Protein AF-X0Z8J9-F1 (afdb_monomer)

Radius of gyration: 24.93 Å; Cα contacts (8 Å, |Δi|>4): 145; chains: 1; bounding box: 68×39×64 Å

Secondary structure (DSSP, 8-state):
-EEE---SSS---S---EEEEE-TTS-EEES-SS-SSSEEE--SS--EEEESSSS-EEEEEE-TT--EEEEESSS----TT-----SS----S----SS----TT-----EE-TTS-EE----

Solvent-accessible surface area (backbone atoms only — not comparable to full-atom values): 8345 Å² total; per-residue (Å²): 91,68,53,63,69,81,76,85,79,96,69,90,68,91,69,82,51,68,50,30,20,43,46,95,90,63,23,32,10,34,59,34,82,77,44,91,44,63,72,34,68,50,56,101,52,84,52,45,76,51,67,83,55,100,77,43,37,35,35,37,33,58,49,101,85,69,48,78,44,79,50,45,66,61,96,66,88,81,61,85,93,53,85,86,84,74,92,75,83,84,90,56,100,70,82,90,70,98,70,85,81,84,51,95,80,65,70,74,73,71,48,51,46,102,84,71,45,81,49,80,83,80,131

Nearest PDB structures (foldseek):
  8ip9-assembly1_ja  TM=6.284E-01  e=7.261E-01  Triticum aestivum
  7r81-assembly1_F2  TM=5.874E-01  e=6.385E-01  Neurospora crassa
  8b2l-assembly1_A1  TM=6.190E-01  e=8.256E-01  Nicotiana tabacum
  5ndv-assembly2_S4  TM=6.004E-01  e=1.294E+00  Saccharomyces cerevisiae S288C
  8p5d-assembly1_SE0  TM=4.026E-01  e=1.067E+00  Spraguea lophii 42_110

Foldseek 3Di:
DFDFDDPDDDDCPPDRDRQWEQDPVQAIEGNDHDDPDNYYFDDADFGDWDAPDPQWIWTWDQHPVRDIDIRTSDDDDDPPPDDDDDDD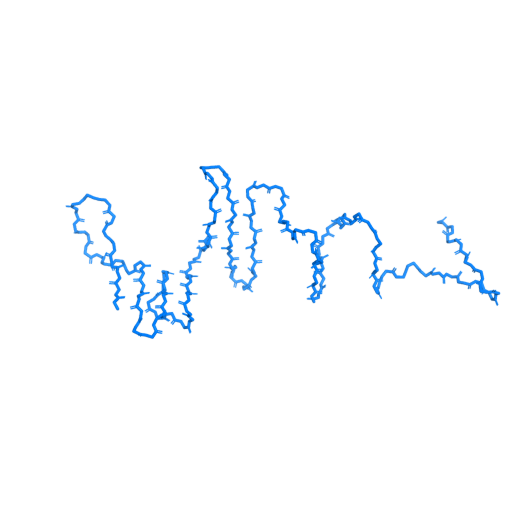DPPDPDDDDPDDDPDPPPPPPQPQDPVRDRDDDDD

Organism: NCBI:txid412755

pLDDT: mean 81.19, std 16.08, range [51.03, 98.38]

Structure (mmCIF, N/CA/C/O backbone):
data_AF-X0Z8J9-F1
#
_entry.id   AF-X0Z8J9-F1
#
loop_
_atom_site.group_PDB
_atom_site.id
_atom_site.type_symbol
_atom_site.label_atom_id
_atom_site.label_alt_id
_atom_site.label_comp_id
_atom_site.label_asym_id
_atom_site.label_entity_id
_atom_site.label_seq_id
_ato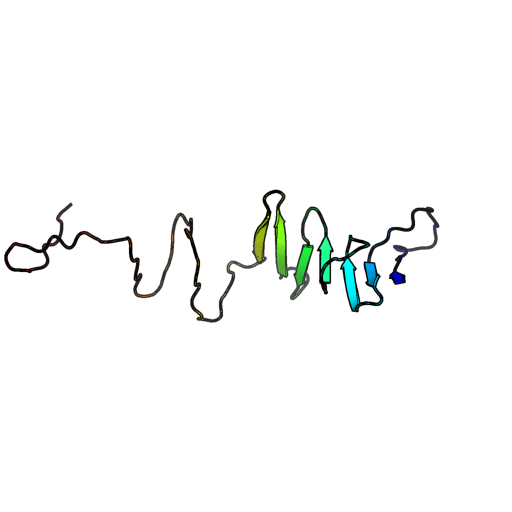m_site.pdbx_PDB_ins_code
_atom_site.Cartn_x
_atom_site.Cartn_y
_atom_site.Cartn_z
_atom_site.occupancy
_atom_site.B_iso_or_equiv
_atom_site.auth_seq_id
_atom_site.auth_comp_id
_atom_site.auth_asym_id
_atom_site.auth_atom_id
_atom_site.pdbx_PDB_model_num
ATOM 1 N N . LEU A 1 1 ? 8.120 -3.306 -26.453 1.00 61.22 1 LEU A N 1
ATOM 2 C CA . LEU A 1 1 ? 8.938 -2.096 -26.255 1.00 61.22 1 LEU A CA 1
ATOM 3 C C . LEU A 1 1 ? 9.316 -2.069 -24.790 1.00 61.22 1 LEU A C 1
ATOM 5 O O . LEU A 1 1 ? 8.414 -2.157 -23.970 1.00 61.22 1 LEU A O 1
ATOM 9 N N . THR A 1 2 ? 10.598 -1.980 -24.470 1.00 56.00 2 THR A N 1
ATOM 10 C CA . THR A 1 2 ? 11.035 -1.727 -23.095 1.00 56.00 2 THR A CA 1
ATOM 11 C C . THR A 1 2 ? 11.528 -0.293 -23.046 1.00 56.00 2 THR A C 1
ATOM 13 O O . THR A 1 2 ? 12.273 0.128 -23.933 1.00 56.00 2 THR A O 1
ATOM 16 N N . ILE A 1 3 ? 11.015 0.490 -22.102 1.00 64.25 3 ILE A N 1
ATOM 17 C CA . ILE A 1 3 ? 11.437 1.876 -21.925 1.00 64.25 3 ILE A CA 1
ATOM 18 C C . ILE A 1 3 ? 12.553 1.841 -20.885 1.00 64.25 3 ILE A C 1
ATOM 20 O O . ILE A 1 3 ? 12.291 1.728 -19.690 1.00 64.25 3 ILE A O 1
ATOM 24 N N . ALA A 1 4 ? 13.798 1.900 -21.351 1.00 61.34 4 ALA A N 1
ATOM 25 C CA . ALA A 1 4 ? 14.942 2.138 -20.484 1.00 61.34 4 ALA A CA 1
ATOM 26 C C . ALA A 1 4 ? 15.015 3.642 -20.191 1.00 61.34 4 ALA A C 1
ATOM 28 O O . ALA A 1 4 ? 15.051 4.460 -21.116 1.00 61.34 4 ALA A O 1
ATOM 29 N N . LEU A 1 5 ? 15.005 4.011 -18.912 1.00 60.41 5 LEU A N 1
ATOM 30 C CA . LEU A 1 5 ? 15.225 5.388 -18.479 1.00 60.41 5 LEU A CA 1
ATOM 31 C C . LEU A 1 5 ? 16.670 5.527 -18.003 1.00 60.41 5 LEU A C 1
ATOM 33 O O . LEU A 1 5 ? 17.189 4.674 -17.290 1.00 60.41 5 LEU A O 1
ATOM 37 N N . LYS A 1 6 ? 17.321 6.614 -18.414 1.00 58.53 6 LYS A N 1
ATOM 38 C CA . LYS A 1 6 ? 18.615 7.037 -17.883 1.00 58.53 6 LYS A CA 1
ATOM 39 C C . LYS A 1 6 ? 18.338 7.997 -16.730 1.00 58.53 6 LYS A C 1
ATOM 41 O O . LYS A 1 6 ? 17.841 9.095 -16.977 1.00 58.53 6 LYS A O 1
ATOM 46 N N . GLU A 1 7 ? 18.638 7.599 -15.497 1.00 54.34 7 GLU A N 1
ATOM 47 C CA . GLU A 1 7 ? 18.639 8.535 -14.368 1.00 54.34 7 GLU A CA 1
ATOM 48 C C . GLU A 1 7 ? 19.664 9.660 -14.626 1.00 54.34 7 GLU A C 1
ATOM 50 O O . GLU A 1 7 ? 20.618 9.499 -15.390 1.00 54.34 7 GLU A O 1
ATOM 55 N N . GLY A 1 8 ? 19.426 10.830 -14.035 1.00 57.59 8 GLY A N 1
ATOM 56 C CA . GLY A 1 8 ? 20.066 12.115 -14.334 1.00 57.59 8 GLY A CA 1
ATOM 57 C C . GLY A 1 8 ? 21.543 12.129 -14.778 1.00 57.59 8 GLY A C 1
ATOM 58 O O . GLY A 1 8 ? 22.425 11.506 -14.203 1.00 57.59 8 GLY A O 1
ATOM 59 N N . THR A 1 9 ? 21.811 13.013 -15.744 1.00 52.81 9 THR A N 1
ATOM 60 C CA . THR A 1 9 ? 23.126 13.557 -16.140 1.00 52.81 9 THR A CA 1
ATOM 61 C C . THR A 1 9 ? 24.179 12.555 -16.647 1.00 52.81 9 THR A C 1
ATOM 63 O O . THR A 1 9 ? 25.059 12.093 -15.938 1.00 52.81 9 THR A O 1
ATOM 66 N N . LEU A 1 10 ? 24.164 12.349 -17.969 1.00 57.06 10 LEU A N 1
ATOM 67 C CA . LEU A 1 10 ? 25.356 12.264 -18.833 1.00 57.06 10 LEU A CA 1
ATOM 68 C C . LEU A 1 10 ? 26.492 11.262 -18.534 1.00 57.06 10 LEU A C 1
ATOM 70 O O . LEU A 1 10 ? 27.537 11.413 -19.152 1.00 57.06 10 LEU A O 1
ATOM 74 N N . TYR A 1 11 ? 26.327 10.201 -17.744 1.00 55.31 11 TYR A N 1
ATOM 75 C CA . TYR A 1 11 ? 27.297 9.089 -17.742 1.00 55.31 11 TYR A CA 1
ATOM 76 C C . TYR A 1 11 ? 26.590 7.772 -18.080 1.00 55.31 11 TYR A C 1
ATOM 78 O O . TYR A 1 11 ? 25.560 7.435 -17.510 1.00 55.31 11 TYR A O 1
ATOM 86 N N . ASP A 1 12 ? 27.066 7.124 -19.141 1.00 59.53 12 ASP A N 1
ATOM 87 C CA . ASP A 1 12 ? 26.653 5.798 -19.601 1.00 59.53 12 ASP A CA 1
ATOM 88 C C . ASP A 1 12 ? 27.347 4.759 -18.712 1.00 59.53 12 ASP A C 1
ATOM 90 O O . ASP A 1 12 ? 28.497 4.394 -18.947 1.00 59.53 12 ASP A O 1
ATOM 94 N N . THR A 1 13 ? 26.695 4.362 -17.621 1.00 58.62 13 THR A N 1
ATOM 95 C CA . THR A 1 13 ? 27.019 3.096 -16.963 1.00 58.62 13 THR A CA 1
ATOM 96 C C . THR A 1 13 ? 26.194 2.050 -17.691 1.00 58.62 13 THR A C 1
ATOM 98 O O . THR A 1 13 ? 24.971 2.103 -17.613 1.00 58.62 13 THR A O 1
ATOM 101 N N . SER A 1 14 ? 26.853 1.167 -18.435 1.00 57.06 14 SER A N 1
ATOM 102 C CA . SER A 1 14 ? 26.314 0.269 -19.469 1.00 57.06 14 SER A CA 1
ATOM 103 C C . SER A 1 14 ? 25.251 -0.757 -19.033 1.00 57.06 14 SER A C 1
ATOM 105 O O . SER A 1 14 ? 24.992 -1.717 -19.756 1.00 57.06 14 SER A O 1
ATOM 107 N N . ASP A 1 15 ? 24.614 -0.553 -17.887 1.00 63.44 15 ASP A N 1
ATOM 108 C CA . ASP A 1 15 ? 23.488 -1.329 -17.402 1.00 63.44 15 ASP A CA 1
ATOM 109 C C . ASP A 1 15 ? 22.198 -0.625 -17.833 1.00 63.44 15 ASP A C 1
ATOM 111 O O . ASP A 1 15 ? 21.679 0.272 -17.165 1.00 63.44 15 ASP A O 1
ATOM 115 N N . THR A 1 16 ? 21.663 -1.017 -18.989 1.00 64.44 16 THR A N 1
ATOM 116 C CA . THR A 1 16 ? 20.265 -0.724 -19.309 1.00 64.44 16 THR A CA 1
ATOM 117 C C . THR A 1 16 ? 19.394 -1.398 -18.256 1.00 64.44 16 THR A C 1
ATOM 119 O O . THR A 1 16 ? 19.242 -2.619 -18.267 1.00 64.44 16 THR A O 1
ATOM 122 N N . VAL A 1 17 ? 18.836 -0.618 -17.332 1.00 68.00 17 VAL A N 1
ATOM 123 C CA . VAL A 1 17 ? 17.825 -1.119 -16.402 1.00 68.00 17 VAL A CA 1
ATOM 124 C C . VAL A 1 17 ? 16.476 -1.035 -17.101 1.00 68.00 17 VAL A C 1
ATOM 126 O O . VAL A 1 17 ? 15.991 0.048 -17.437 1.00 68.00 17 VAL A O 1
ATOM 129 N N . ASP A 1 18 ? 15.868 -2.192 -17.330 1.00 69.31 18 ASP A N 1
ATOM 130 C CA . ASP A 1 18 ? 14.504 -2.282 -17.830 1.00 69.31 18 ASP A CA 1
ATOM 131 C C . ASP A 1 18 ? 13.533 -1.881 -16.709 1.00 69.31 18 ASP A C 1
ATOM 133 O O . ASP A 1 18 ? 13.118 -2.697 -15.890 1.00 69.31 18 ASP A O 1
ATOM 137 N N . VAL A 1 19 ? 13.195 -0.590 -16.646 1.00 76.25 19 VAL A N 1
ATOM 138 C CA . VAL A 1 19 ? 12.300 -0.043 -15.610 1.00 76.25 19 VAL A CA 1
ATOM 139 C C . VAL A 1 19 ? 10.832 -0.359 -15.922 1.00 76.25 19 VAL A C 1
ATOM 141 O O . VAL A 1 19 ? 10.052 -0.659 -15.017 1.00 76.25 19 VAL A O 1
ATOM 144 N N . MET A 1 20 ? 10.454 -0.316 -17.206 1.00 89.44 20 MET A N 1
ATOM 145 C CA . MET A 1 20 ? 9.084 -0.534 -17.673 1.00 89.44 20 MET A CA 1
ATOM 146 C C . MET A 1 20 ? 9.036 -1.341 -18.976 1.00 89.44 20 MET A C 1
ATOM 148 O O . MET A 1 20 ? 9.682 -0.981 -19.964 1.00 89.44 20 MET A O 1
ATOM 152 N N . ALA A 1 21 ? 8.178 -2.358 -19.030 1.00 91.31 21 ALA A N 1
ATOM 153 C CA . ALA A 1 21 ? 7.842 -3.094 -20.245 1.00 91.31 21 ALA A CA 1
ATOM 154 C C . ALA A 1 21 ? 6.456 -2.702 -20.771 1.00 91.31 21 ALA A C 1
ATOM 156 O O . ALA A 1 21 ? 5.486 -2.691 -20.024 1.00 91.31 21 ALA A O 1
ATOM 157 N N . LEU A 1 22 ? 6.346 -2.431 -22.074 1.00 94.38 22 LEU A N 1
ATOM 158 C CA . LEU A 1 22 ? 5.086 -2.265 -22.802 1.00 94.38 22 LEU A CA 1
ATOM 159 C C . LEU A 1 22 ? 5.003 -3.319 -23.912 1.00 94.38 22 LEU A C 1
ATOM 161 O O . LEU A 1 22 ? 5.763 -3.299 -24.895 1.00 94.38 22 LEU A O 1
ATOM 165 N N . ARG A 1 23 ? 4.084 -4.269 -23.755 1.00 93.94 23 ARG A N 1
ATOM 166 C CA . ARG A 1 23 ? 3.930 -5.426 -24.644 1.00 93.94 23 ARG A CA 1
ATOM 167 C C . ARG A 1 23 ? 2.888 -5.150 -25.731 1.00 93.94 23 ARG A C 1
ATOM 169 O O . ARG A 1 23 ? 1.973 -4.352 -25.556 1.00 93.94 23 ARG A O 1
ATOM 176 N N . SER A 1 24 ? 3.006 -5.828 -26.873 1.00 95.06 24 SER A N 1
ATOM 177 C CA . SER A 1 24 ? 2.087 -5.661 -28.015 1.00 95.06 24 SER A CA 1
ATOM 178 C C . SER A 1 24 ? 0.647 -6.097 -27.717 1.00 95.06 24 SER A C 1
ATOM 180 O O . SER A 1 24 ? -0.275 -5.656 -28.394 1.00 95.06 24 SER A O 1
ATOM 182 N N . ASN A 1 25 ? 0.442 -6.927 -26.692 1.00 94.31 25 ASN A N 1
ATOM 183 C CA . ASN A 1 25 ? -0.876 -7.311 -26.180 1.00 94.31 25 ASN A CA 1
ATOM 184 C C . ASN A 1 25 ? -1.515 -6.232 -25.273 1.00 94.31 25 ASN A C 1
ATOM 186 O O . ASN A 1 25 ? -2.662 -6.386 -24.845 1.00 94.31 25 ASN A O 1
ATOM 190 N N . GLY A 1 26 ? -0.796 -5.140 -24.998 1.00 95.50 26 GLY A N 1
ATOM 191 C CA . GLY A 1 26 ? -1.227 -4.041 -24.139 1.00 95.50 26 GLY A CA 1
ATOM 192 C C . GLY A 1 26 ? -0.919 -4.232 -22.653 1.00 95.50 26 GLY A C 1
ATOM 193 O O . GLY A 1 26 ? -1.454 -3.470 -21.855 1.00 95.50 26 GLY A O 1
ATOM 194 N N . ASN A 1 27 ? -0.112 -5.228 -22.272 1.00 97.56 27 ASN A N 1
ATOM 195 C CA . ASN A 1 27 ? 0.345 -5.386 -20.891 1.00 97.56 27 ASN A CA 1
ATOM 196 C C . ASN A 1 27 ? 1.491 -4.413 -20.579 1.00 97.56 27 ASN A C 1
ATOM 198 O O . ASN A 1 27 ? 2.378 -4.196 -21.415 1.00 97.56 27 ASN A O 1
ATOM 202 N N . VAL A 1 28 ? 1.472 -3.869 -19.365 1.00 96.50 28 VAL A N 1
ATOM 203 C CA . VAL A 1 28 ? 2.500 -2.987 -18.811 1.00 96.50 28 VAL A CA 1
ATOM 204 C C . VAL A 1 28 ? 3.128 -3.644 -17.586 1.00 96.50 28 VAL A C 1
ATOM 206 O O . VAL A 1 28 ? 2.415 -4.037 -16.670 1.00 96.50 28 VAL A O 1
ATOM 209 N N . GLY A 1 29 ? 4.453 -3.748 -17.563 1.00 95.69 29 GLY A N 1
ATOM 210 C CA . GLY A 1 29 ? 5.220 -4.231 -16.417 1.00 95.69 29 GLY A CA 1
ATOM 211 C C . GLY A 1 29 ? 6.082 -3.116 -15.839 1.00 95.69 29 GLY A C 1
ATOM 212 O O . GLY A 1 29 ? 6.694 -2.380 -16.611 1.00 95.69 29 GLY A O 1
ATOM 213 N N . ILE A 1 30 ? 6.141 -2.988 -14.516 1.00 94.12 30 ILE A N 1
ATOM 214 C CA . ILE A 1 30 ? 7.095 -2.133 -13.791 1.00 94.12 30 ILE A CA 1
ATOM 215 C C . ILE A 1 30 ? 7.945 -3.046 -12.908 1.00 94.12 30 ILE A C 1
ATOM 217 O O . ILE A 1 30 ? 7.400 -3.757 -12.063 1.00 94.12 30 ILE A O 1
ATOM 221 N N . GLY A 1 31 ? 9.260 -3.075 -13.140 1.00 91.31 31 GLY A N 1
ATOM 222 C CA . GLY A 1 31 ? 10.166 -4.038 -12.489 1.00 91.31 31 GLY A CA 1
ATOM 223 C C . GLY A 1 31 ? 10.049 -5.485 -13.000 1.00 91.31 31 GLY A C 1
ATOM 224 O O . GLY A 1 31 ? 10.694 -6.382 -12.465 1.00 91.31 31 GLY A O 1
ATOM 225 N N . VAL A 1 32 ? 9.253 -5.721 -14.050 1.00 92.06 32 VAL A N 1
ATOM 226 C CA . VAL A 1 32 ? 9.063 -7.025 -14.706 1.00 92.06 32 VAL A CA 1
ATOM 227 C C . VAL A 1 32 ? 8.968 -6.849 -16.222 1.00 92.06 32 VAL A C 1
ATOM 229 O O . VAL A 1 32 ? 8.264 -5.968 -16.717 1.00 92.06 32 VAL A O 1
ATOM 232 N N . ILE A 1 33 ? 9.695 -7.682 -16.973 1.00 91.94 33 ILE A N 1
ATOM 233 C CA . ILE A 1 33 ? 9.794 -7.577 -18.442 1.00 91.94 33 ILE A CA 1
ATOM 234 C C . ILE A 1 33 ? 8.756 -8.411 -19.200 1.00 91.94 33 ILE A C 1
ATOM 236 O O . ILE A 1 33 ? 8.495 -8.154 -20.379 1.00 91.94 33 ILE A O 1
ATOM 240 N N . ASP A 1 34 ? 8.155 -9.394 -18.531 1.00 92.50 34 ASP A N 1
ATOM 241 C CA . ASP A 1 34 ? 7.144 -10.276 -19.110 1.00 92.50 34 ASP A CA 1
ATOM 242 C C . ASP A 1 34 ? 5.857 -10.287 -18.272 1.00 92.50 34 ASP A C 1
ATOM 244 O O . ASP A 1 34 ? 5.549 -11.295 -17.644 1.00 92.50 34 ASP A O 1
ATOM 248 N N . PRO A 1 35 ? 5.130 -9.152 -18.214 1.00 96.12 35 PRO A N 1
ATOM 249 C CA . PRO A 1 35 ? 3.927 -9.043 -17.405 1.00 96.12 35 PRO A CA 1
ATOM 250 C C . PRO A 1 35 ? 2.833 -10.007 -17.871 1.00 96.12 35 PRO A C 1
ATOM 252 O O . PRO A 1 35 ? 2.425 -9.982 -19.044 1.00 96.12 35 PRO A O 1
ATOM 255 N N . ASP A 1 36 ? 2.303 -10.797 -16.941 1.00 97.06 36 ASP A N 1
ATOM 256 C CA . ASP A 1 36 ? 1.268 -11.801 -17.228 1.00 97.06 36 ASP A CA 1
ATOM 257 C C . ASP A 1 36 ? -0.167 -11.235 -17.175 1.00 97.06 36 ASP A C 1
ATOM 259 O O . ASP A 1 36 ? -1.109 -11.826 -17.712 1.00 97.06 36 ASP A O 1
ATOM 263 N N . THR A 1 37 ? -0.319 -10.025 -16.636 1.00 97.50 37 THR A N 1
ATOM 264 C CA . THR A 1 37 ? -1.575 -9.274 -16.552 1.00 97.50 37 THR A CA 1
ATOM 265 C C . THR A 1 37 ? -1.454 -7.877 -17.174 1.00 97.50 37 THR A C 1
ATOM 267 O O . THR A 1 37 ? -0.382 -7.438 -17.590 1.00 97.50 37 THR A O 1
ATOM 270 N N . ARG A 1 38 ? -2.575 -7.150 -17.271 1.00 97.75 38 ARG A N 1
ATOM 271 C CA . ARG A 1 38 ? -2.636 -5.823 -17.916 1.00 97.75 38 ARG A CA 1
ATOM 272 C C . ARG A 1 38 ? -1.669 -4.814 -17.299 1.00 97.75 38 ARG A C 1
ATOM 274 O O . ARG A 1 38 ? -1.067 -4.039 -18.037 1.00 97.75 38 ARG A O 1
ATOM 281 N N . LEU A 1 39 ? -1.543 -4.828 -15.977 1.00 97.50 39 LEU A N 1
ATOM 282 C CA . LEU A 1 39 ? -0.566 -4.049 -15.229 1.00 97.50 39 LEU A CA 1
ATOM 283 C C . LEU A 1 39 ? 0.021 -4.927 -14.129 1.00 97.50 39 LEU A C 1
ATOM 285 O O . LEU A 1 39 ? -0.710 -5.333 -13.227 1.00 97.50 39 LEU A O 1
ATOM 289 N N . GLU A 1 40 ? 1.323 -5.174 -14.195 1.00 97.38 40 GLU A N 1
ATOM 290 C CA . GLU A 1 40 ? 2.071 -5.870 -13.153 1.00 97.38 40 GLU A CA 1
ATOM 291 C C . GLU A 1 40 ? 3.149 -4.945 -12.585 1.00 97.38 40 GLU A C 1
ATOM 293 O O . GLU A 1 40 ? 3.928 -4.344 -13.326 1.00 97.38 40 GLU A O 1
ATOM 298 N N . VAL A 1 41 ? 3.186 -4.823 -11.259 1.00 96.69 41 VAL A N 1
ATOM 299 C CA . VAL A 1 41 ? 4.239 -4.102 -10.540 1.00 96.69 41 VAL A CA 1
ATOM 300 C C . VAL A 1 41 ? 4.951 -5.104 -9.648 1.00 96.69 41 VAL A C 1
ATOM 302 O O . VAL A 1 41 ? 4.382 -5.565 -8.658 1.00 96.69 41 VAL A O 1
ATOM 305 N N . PHE A 1 42 ? 6.186 -5.446 -9.995 1.00 94.75 42 PHE A N 1
ATOM 306 C CA . PHE A 1 42 ? 6.961 -6.462 -9.295 1.00 94.75 42 PHE A CA 1
ATOM 307 C C . PHE A 1 42 ? 8.173 -5.826 -8.617 1.00 94.75 42 PHE A C 1
ATOM 309 O O . PHE A 1 42 ? 9.146 -5.445 -9.265 1.00 94.75 42 PHE A O 1
ATOM 316 N N . TYR A 1 43 ? 8.095 -5.679 -7.294 1.00 94.31 43 TYR A N 1
ATOM 317 C CA . TYR A 1 43 ? 9.151 -5.074 -6.490 1.00 94.31 43 TYR A CA 1
ATOM 318 C C . TYR A 1 43 ? 9.120 -5.612 -5.058 1.00 94.31 43 TYR A C 1
ATOM 320 O O . TYR A 1 43 ? 8.048 -5.822 -4.491 1.00 94.31 43 TYR A O 1
ATOM 328 N N . ALA A 1 44 ? 10.295 -5.821 -4.463 1.00 93.44 44 ALA A N 1
ATOM 329 C CA . ALA A 1 44 ? 10.433 -6.256 -3.076 1.00 93.44 44 ALA A CA 1
ATOM 330 C C . ALA A 1 44 ? 10.372 -5.040 -2.131 1.00 93.44 44 ALA A C 1
ATOM 332 O O . ALA A 1 44 ? 11.401 -4.542 -1.672 1.00 93.44 44 ALA A O 1
ATOM 333 N N . GLY A 1 45 ? 9.160 -4.537 -1.886 1.00 95.00 45 GLY A N 1
ATOM 334 C CA . GLY A 1 45 ? 8.901 -3.356 -1.060 1.00 95.00 45 GLY A CA 1
ATOM 335 C C . GLY A 1 45 ? 7.570 -2.698 -1.419 1.00 95.00 45 GLY A C 1
ATOM 336 O O . GLY A 1 45 ? 6.614 -3.377 -1.785 1.00 95.00 45 GLY A O 1
ATOM 337 N N . ASP A 1 46 ? 7.522 -1.370 -1.346 1.00 96.50 46 ASP A N 1
ATOM 338 C CA . ASP A 1 46 ? 6.364 -0.585 -1.777 1.00 96.50 46 ASP A CA 1
ATOM 339 C C . ASP A 1 46 ? 6.137 -0.763 -3.287 1.00 96.50 46 ASP A C 1
ATOM 341 O O . ASP A 1 46 ? 7.041 -0.511 -4.084 1.00 96.50 46 ASP A O 1
ATOM 345 N N . GLN A 1 47 ? 4.933 -1.183 -3.692 1.00 97.25 47 GLN A N 1
ATOM 346 C CA . GLN A 1 47 ? 4.620 -1.428 -5.107 1.00 97.25 47 GLN A CA 1
ATOM 347 C C . GLN A 1 47 ? 3.833 -0.268 -5.723 1.00 97.25 47 GLN A C 1
ATOM 349 O O . GLN A 1 47 ? 4.265 0.320 -6.711 1.00 97.25 47 GLN A O 1
ATOM 354 N N . LEU A 1 48 ? 2.690 0.105 -5.141 1.00 97.75 48 LEU A N 1
ATOM 355 C CA . LEU A 1 48 ? 1.886 1.233 -5.622 1.00 97.75 48 LEU A CA 1
ATOM 356 C C . LEU A 1 48 ? 1.704 2.264 -4.513 1.00 97.75 48 LEU A C 1
ATOM 358 O O . LEU A 1 48 ? 1.055 1.989 -3.507 1.00 97.75 48 LEU A O 1
ATOM 362 N N . LYS A 1 49 ? 2.217 3.476 -4.736 1.00 97.88 49 LYS A N 1
ATOM 363 C CA . LYS A 1 49 ? 1.995 4.636 -3.871 1.00 97.88 49 LYS A CA 1
ATOM 364 C C . LYS A 1 49 ? 1.027 5.614 -4.533 1.00 97.88 49 LYS A C 1
ATOM 366 O O . LYS A 1 49 ? 1.286 6.094 -5.634 1.00 97.88 49 LYS A O 1
ATOM 371 N N . LEU A 1 50 ? -0.055 5.947 -3.837 1.00 98.19 50 LEU A N 1
ATOM 372 C CA . LEU A 1 50 ? -0.942 7.058 -4.182 1.00 98.19 50 LEU A CA 1
ATOM 373 C C . LEU A 1 50 ? -0.651 8.217 -3.229 1.00 98.19 50 LEU A C 1
ATOM 375 O O . LEU A 1 50 ? -0.880 8.082 -2.031 1.00 98.19 50 LEU A O 1
ATOM 379 N N . SER A 1 51 ? -0.138 9.333 -3.745 1.00 98.06 51 SER A N 1
ATOM 380 C CA . SER A 1 51 ? 0.187 10.523 -2.947 1.00 98.06 51 SER A CA 1
ATOM 381 C C . SER A 1 51 ? -0.869 11.609 -3.125 1.00 98.06 51 SER A C 1
ATOM 383 O O . SER A 1 51 ? -1.325 11.850 -4.243 1.00 98.06 51 SER A O 1
ATOM 385 N N . PHE A 1 52 ? -1.214 12.288 -2.035 1.00 98.19 52 PHE A N 1
ATOM 386 C CA . PHE A 1 52 ? -1.938 13.557 -2.068 1.00 98.19 52 PHE A CA 1
ATOM 387 C C . PHE A 1 52 ? -0.950 14.732 -2.092 1.00 98.19 52 PHE A C 1
ATOM 389 O O . PHE A 1 52 ? -1.076 15.620 -2.934 1.00 98.19 52 PHE A O 1
ATOM 396 N N . ASP A 1 53 ? 0.081 14.687 -1.240 1.00 97.38 53 ASP A N 1
ATOM 397 C CA . ASP A 1 53 ? 1.182 15.654 -1.210 1.00 97.38 53 ASP A CA 1
ATOM 398 C C . ASP A 1 53 ? 2.517 15.005 -0.772 1.00 97.38 53 ASP A C 1
ATOM 400 O O . ASP A 1 53 ? 2.709 13.794 -0.904 1.00 97.38 53 ASP A O 1
ATOM 404 N N . GLY A 1 54 ? 3.485 15.812 -0.319 1.00 96.81 54 GLY A N 1
ATOM 405 C CA . GLY A 1 54 ? 4.795 15.327 0.133 1.00 96.81 54 GLY A CA 1
ATOM 406 C C . GLY A 1 54 ? 4.772 14.547 1.455 1.00 96.81 54 GLY A C 1
ATOM 407 O O . GLY A 1 54 ? 5.784 13.942 1.809 1.00 96.81 54 GLY A O 1
ATOM 408 N N . THR A 1 55 ? 3.650 14.558 2.172 1.00 96.94 55 THR A N 1
ATOM 409 C CA . THR A 1 55 ? 3.462 13.944 3.494 1.00 96.94 55 THR A CA 1
ATOM 410 C C . THR A 1 55 ? 2.340 12.910 3.525 1.00 96.94 55 THR A C 1
ATOM 412 O O . THR A 1 55 ? 2.443 11.926 4.258 1.00 96.94 55 THR A O 1
ATOM 415 N N . ASP A 1 56 ? 1.307 13.095 2.707 1.00 98.19 56 ASP A N 1
ATOM 416 C CA . ASP A 1 56 ? 0.102 12.280 2.715 1.00 98.19 56 ASP A CA 1
ATOM 417 C C . ASP A 1 56 ? 0.061 11.295 1.548 1.00 98.19 56 ASP A C 1
ATOM 419 O O . ASP A 1 56 ? 0.120 11.679 0.375 1.00 98.19 56 ASP A O 1
ATOM 423 N N . ASN A 1 57 ? -0.066 10.001 1.860 1.00 98.00 57 ASN A N 1
ATOM 424 C CA . ASN A 1 57 ? -0.121 8.936 0.866 1.00 98.00 57 ASN A CA 1
ATOM 425 C C . ASN A 1 57 ? -0.770 7.644 1.378 1.00 98.00 57 ASN A C 1
ATOM 427 O O . ASN A 1 57 ? -0.946 7.442 2.574 1.00 98.00 57 ASN A O 1
ATOM 431 N N . ALA A 1 58 ? -1.027 6.709 0.469 1.00 98.38 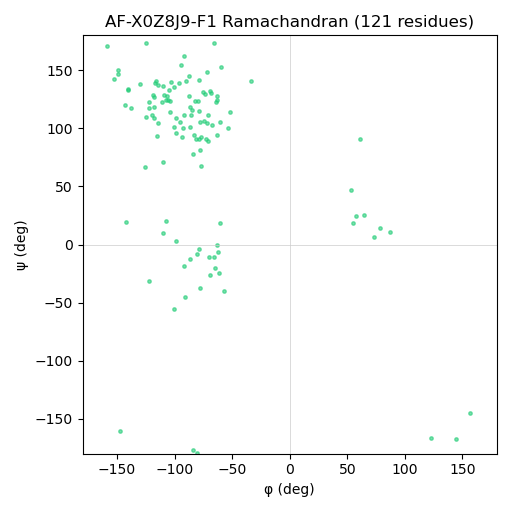58 ALA A N 1
ATOM 432 C CA . ALA A 1 58 ? -1.291 5.310 0.787 1.00 98.38 58 ALA A CA 1
ATOM 433 C C .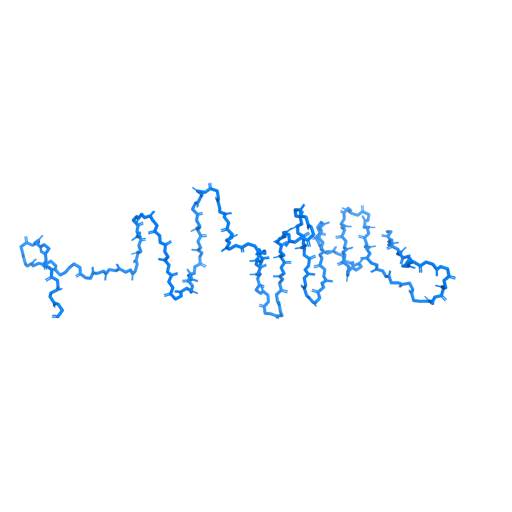 ALA A 1 58 ? -0.421 4.399 -0.082 1.00 98.38 58 ALA A C 1
ATOM 435 O O . ALA A 1 58 ? -0.250 4.661 -1.274 1.00 98.38 58 ALA A O 1
ATOM 436 N N . VAL A 1 59 ? 0.136 3.352 0.523 1.00 98.06 59 VAL A N 1
ATOM 437 C CA . VAL A 1 59 ? 0.938 2.334 -0.166 1.00 98.06 59 VAL A CA 1
ATOM 438 C C . VAL A 1 59 ? 0.182 1.014 -0.201 1.00 98.06 59 VAL A C 1
ATOM 440 O O . VAL A 1 59 ? -0.378 0.591 0.809 1.00 98.06 59 VAL A O 1
ATOM 443 N N . PHE A 1 60 ? 0.209 0.361 -1.358 1.00 98.25 60 PHE A N 1
ATOM 444 C CA . PHE A 1 60 ? -0.224 -1.014 -1.562 1.00 98.25 60 PHE A CA 1
ATOM 445 C C . PHE A 1 60 ? 1.014 -1.875 -1.819 1.00 98.25 60 PHE A C 1
ATOM 447 O O . PHE A 1 60 ? 1.828 -1.537 -2.687 1.00 98.25 60 PHE A O 1
ATOM 454 N N . ALA A 1 61 ? 1.143 -2.974 -1.077 1.00 98.12 61 ALA A N 1
ATOM 455 C CA . ALA A 1 61 ? 2.235 -3.932 -1.234 1.00 98.12 61 ALA A CA 1
ATOM 456 C C . ALA A 1 61 ? 1.792 -5.357 -0.876 1.00 98.12 61 ALA A C 1
ATOM 458 O O . ALA A 1 61 ? 0.974 -5.548 0.026 1.00 98.12 61 ALA A O 1
ATOM 459 N N . VAL A 1 62 ? 2.357 -6.347 -1.557 1.00 97.81 62 VAL A N 1
ATOM 460 C CA . VAL A 1 62 ? 2.229 -7.777 -1.282 1.00 97.81 62 VAL A CA 1
ATOM 461 C C . VAL A 1 62 ? 3.553 -8.273 -0.705 1.00 97.81 62 VAL A C 1
ATOM 463 O O . VAL A 1 62 ? 4.606 -8.073 -1.307 1.00 97.81 62 VAL A O 1
ATOM 466 N N . ASP A 1 63 ? 3.512 -8.894 0.473 1.00 95.62 63 ASP A N 1
ATOM 467 C CA . ASP A 1 63 ? 4.716 -9.391 1.147 1.00 95.62 63 ASP A CA 1
ATOM 468 C C . ASP A 1 63 ? 5.200 -10.750 0.594 1.00 95.62 63 ASP A C 1
AT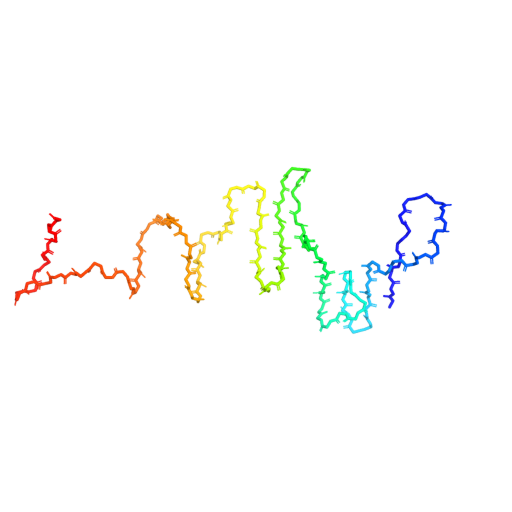OM 470 O O . ASP A 1 63 ? 4.599 -11.348 -0.301 1.00 95.62 63 ASP A O 1
ATOM 474 N N . THR A 1 64 ? 6.286 -11.292 1.159 1.00 96.38 64 THR A N 1
ATOM 475 C CA . THR A 1 64 ? 6.828 -12.604 0.752 1.00 96.38 64 THR A CA 1
ATOM 476 C C . THR A 1 64 ? 5.898 -13.785 1.052 1.00 96.38 64 THR A C 1
ATOM 478 O O . THR A 1 64 ? 6.161 -14.890 0.584 1.00 96.38 64 THR A O 1
ATOM 481 N N . ASN A 1 65 ? 4.829 -13.580 1.827 1.00 96.06 65 ASN A N 1
ATOM 482 C CA . ASN A 1 65 ? 3.795 -14.574 2.117 1.00 96.06 65 ASN A CA 1
ATOM 483 C C . ASN A 1 65 ? 2.547 -14.392 1.235 1.00 96.06 65 ASN A C 1
ATOM 485 O O . ASN A 1 65 ? 1.568 -15.118 1.413 1.00 96.06 65 ASN A O 1
ATOM 489 N N . GLY A 1 66 ? 2.554 -13.434 0.303 1.00 95.94 66 GLY A N 1
ATOM 490 C CA . GLY A 1 66 ? 1.404 -13.131 -0.546 1.00 95.94 66 GLY A CA 1
ATOM 491 C C . GLY A 1 66 ? 0.315 -12.308 0.152 1.00 95.94 66 GLY A C 1
ATOM 492 O O . GLY A 1 66 ? -0.806 -12.233 -0.353 1.00 95.94 66 GLY A O 1
ATOM 493 N N . VAL A 1 67 ? 0.603 -11.702 1.308 1.00 94.31 67 VAL A N 1
ATOM 494 C CA . VAL A 1 67 ? -0.359 -10.872 2.044 1.00 94.31 67 VAL A CA 1
ATOM 495 C C . VAL A 1 67 ? -0.386 -9.470 1.454 1.00 94.31 67 VAL A C 1
ATOM 497 O O . VAL A 1 67 ? 0.633 -8.786 1.430 1.00 94.31 67 VAL A O 1
ATOM 500 N N . LEU A 1 68 ? -1.570 -9.016 1.038 1.00 95.69 68 LEU A N 1
ATOM 501 C CA . LEU A 1 68 ? -1.792 -7.619 0.678 1.00 95.69 68 LEU A CA 1
ATOM 502 C C . LEU A 1 68 ? -1.835 -6.740 1.933 1.00 95.69 68 LEU A C 1
ATOM 504 O O . LEU A 1 68 ? -2.615 -6.980 2.855 1.00 95.69 68 LEU A O 1
ATOM 508 N N . THR A 1 69 ? -1.062 -5.664 1.904 1.00 95.19 69 THR A N 1
ATOM 509 C CA . THR A 1 69 ? -1.067 -4.582 2.885 1.00 95.19 69 THR A CA 1
ATOM 510 C C . THR A 1 69 ? -1.509 -3.282 2.218 1.00 95.19 69 THR A C 1
ATOM 512 O O . THR A 1 69 ? -1.161 -3.007 1.068 1.00 95.19 69 THR A O 1
ATOM 515 N N . ILE A 1 70 ? -2.310 -2.496 2.941 1.00 97.00 70 ILE A N 1
ATOM 516 C CA . ILE A 1 70 ? -2.698 -1.134 2.565 1.00 97.00 70 ILE A CA 1
ATOM 517 C C . ILE A 1 70 ? -2.306 -0.238 3.732 1.00 97.00 70 ILE A C 1
ATOM 519 O O . ILE A 1 70 ? -2.915 -0.309 4.800 1.00 97.00 70 ILE A O 1
ATOM 523 N N . THR A 1 71 ? -1.289 0.589 3.522 1.00 97.38 71 THR A N 1
ATOM 524 C CA . THR A 1 71 ? -0.680 1.413 4.569 1.00 97.38 71 THR A CA 1
ATOM 525 C C . THR A 1 71 ? -0.909 2.889 4.248 1.00 97.38 71 THR A C 1
ATOM 527 O O . THR A 1 71 ? -0.142 3.472 3.473 1.00 97.38 71 THR A O 1
ATOM 530 N N . PRO A 1 72 ? -1.981 3.509 4.775 1.00 97.88 72 PRO A N 1
ATOM 531 C CA . PRO A 1 72 ? -2.152 4.955 4.707 1.00 97.88 72 PRO A CA 1
ATOM 532 C C . PRO A 1 72 ? -1.160 5.661 5.646 1.00 97.88 72 PRO A C 1
ATOM 534 O O . PRO A 1 72 ? -0.815 5.137 6.702 1.00 97.88 72 PRO A O 1
ATOM 537 N N . SER A 1 73 ? -0.726 6.869 5.282 1.00 97.38 73 SER A N 1
ATOM 538 C CA . SER A 1 73 ? 0.007 7.776 6.180 1.00 97.38 73 SER A CA 1
ATOM 539 C C . SER A 1 73 ? -0.893 8.317 7.298 1.00 97.38 73 SER A C 1
ATOM 541 O O . SER A 1 73 ? -0.413 8.661 8.376 1.00 97.38 73 SER A O 1
ATOM 543 N N . GLY A 1 74 ? -2.204 8.386 7.041 1.00 96.31 74 GLY A N 1
ATOM 544 C CA . GLY A 1 74 ? -3.237 8.730 8.013 1.00 96.31 74 GLY A CA 1
ATOM 545 C C . GLY A 1 74 ? -3.710 7.539 8.854 1.00 96.31 74 GLY A C 1
ATOM 546 O O . GLY A 1 74 ? -3.237 6.416 8.728 1.00 96.31 74 GLY A O 1
ATOM 547 N N . ALA A 1 75 ? -4.697 7.778 9.718 1.00 93.12 75 ALA A N 1
ATOM 548 C CA . ALA A 1 75 ? -5.115 6.807 10.734 1.00 93.12 75 ALA A CA 1
ATOM 549 C C . ALA A 1 75 ? -6.043 5.678 10.239 1.00 93.12 75 ALA A C 1
ATOM 551 O O . ALA A 1 75 ? -6.354 4.779 11.019 1.00 93.12 75 ALA A O 1
ATOM 552 N N . ALA A 1 76 ? -6.548 5.730 9.001 1.00 91.12 76 ALA A N 1
ATOM 553 C CA . ALA A 1 76 ? -7.608 4.823 8.565 1.00 91.12 76 ALA A CA 1
ATOM 554 C C . ALA A 1 76 ? -7.559 4.471 7.075 1.00 91.12 76 ALA A C 1
ATOM 556 O O . ALA A 1 76 ? -7.185 5.285 6.231 1.00 91.12 76 ALA A O 1
ATOM 557 N N . VAL A 1 77 ? -8.043 3.265 6.774 1.00 93.44 77 VAL A N 1
ATOM 558 C CA . VAL A 1 77 ? -8.554 2.873 5.457 1.00 93.44 77 VAL A CA 1
ATOM 559 C C . VAL A 1 77 ? -10.078 2.985 5.528 1.00 93.44 77 VAL A C 1
ATOM 561 O O . VAL A 1 77 ? -10.719 2.211 6.238 1.00 93.44 77 VAL A O 1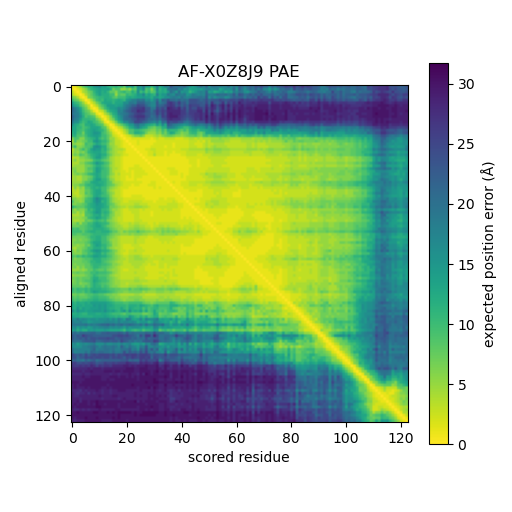
ATOM 564 N N . ASP A 1 78 ? -10.652 3.978 4.847 1.00 92.12 78 ASP A N 1
ATOM 565 C CA . ASP A 1 78 ? -12.102 4.201 4.813 1.00 92.12 78 ASP A CA 1
ATOM 566 C C . ASP A 1 78 ? -12.757 3.447 3.644 1.00 92.12 78 ASP A C 1
ATOM 568 O O . ASP A 1 78 ? -12.235 3.403 2.531 1.00 92.12 78 ASP A O 1
ATOM 572 N N . PHE A 1 79 ? -13.938 2.888 3.897 1.00 89.94 79 PHE A N 1
ATOM 573 C CA . PHE A 1 79 ? -14.781 2.210 2.912 1.00 89.94 79 PHE A CA 1
ATOM 574 C C . PHE A 1 79 ? -16.023 3.036 2.553 1.00 89.94 79 PHE A C 1
ATOM 576 O O . PHE A 1 79 ? -17.006 2.484 2.068 1.00 89.94 79 PHE A O 1
ATOM 583 N N . ALA A 1 80 ? -16.015 4.350 2.797 1.00 90.50 80 ALA A N 1
ATOM 584 C CA . ALA A 1 80 ? -17.075 5.285 2.418 1.00 90.50 80 ALA A CA 1
ATOM 585 C C . ALA A 1 80 ? -18.467 4.856 2.920 1.00 90.50 80 ALA A C 1
ATOM 587 O O . ALA A 1 80 ? -19.450 4.833 2.170 1.00 90.50 80 ALA A O 1
ATOM 588 N N . SER A 1 81 ? -18.552 4.472 4.199 1.00 84.31 81 SER A N 1
ATOM 589 C CA . SER A 1 81 ? -19.778 3.933 4.819 1.00 84.31 81 SER A CA 1
ATOM 590 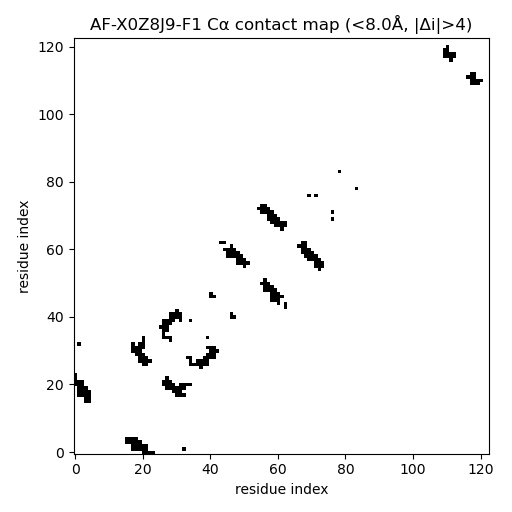C C . SER A 1 81 ? -20.340 2.676 4.131 1.00 84.31 81 SER A C 1
ATOM 592 O O . SER A 1 81 ? -21.541 2.403 4.201 1.00 84.31 81 SER A O 1
ATOM 594 N N . LYS A 1 82 ? -19.500 1.911 3.426 1.00 84.88 82 LYS A N 1
ATOM 595 C CA . LYS A 1 82 ? -19.848 0.584 2.906 1.00 84.88 82 LYS A CA 1
ATOM 596 C C . LYS A 1 82 ? -19.459 -0.505 3.898 1.00 84.88 82 LYS A C 1
ATOM 598 O O . LYS A 1 82 ? -18.653 -0.304 4.801 1.00 84.88 82 LYS A O 1
ATOM 603 N N . ASN A 1 83 ? -20.048 -1.678 3.703 1.00 82.06 83 ASN A N 1
ATOM 604 C CA . ASN A 1 83 ? -19.771 -2.842 4.531 1.00 82.06 83 ASN A CA 1
ATOM 605 C C . ASN A 1 83 ? -18.413 -3.450 4.158 1.00 82.06 83 ASN A C 1
ATOM 607 O O . ASN A 1 83 ? -18.177 -3.757 2.988 1.00 82.06 83 ASN A O 1
ATOM 611 N N . LEU A 1 84 ? -17.568 -3.720 5.155 1.00 84.88 84 LEU A N 1
ATOM 612 C CA . LEU A 1 84 ? -16.427 -4.619 4.998 1.00 84.88 84 LEU A CA 1
ATOM 613 C C . LEU A 1 84 ? -16.934 -6.068 5.056 1.00 84.88 84 LEU A C 1
ATOM 615 O O . LEU A 1 84 ? -17.292 -6.564 6.120 1.00 84.88 84 LEU A O 1
ATOM 619 N N . THR A 1 85 ? -16.996 -6.743 3.907 1.00 82.88 85 THR A N 1
ATOM 620 C CA . THR A 1 85 ? -17.398 -8.158 3.824 1.00 82.88 85 THR A CA 1
ATOM 621 C C . THR A 1 85 ? -16.147 -9.028 3.733 1.00 82.88 85 THR A C 1
ATOM 623 O O . THR A 1 85 ? -15.588 -9.189 2.653 1.00 82.88 85 THR A O 1
ATOM 626 N N . SER A 1 86 ? -15.675 -9.567 4.858 1.00 82.31 86 SER A N 1
ATOM 627 C CA . SER A 1 86 ? -14.511 -10.463 4.894 1.00 82.31 86 SER A CA 1
ATOM 628 C C . SER A 1 86 ? -14.930 -11.934 4.891 1.00 82.31 86 SER A C 1
ATOM 630 O O . SER A 1 86 ? -15.832 -12.324 5.632 1.00 82.31 86 SER A O 1
ATOM 632 N N . VAL A 1 87 ? -14.224 -12.775 4.134 1.00 77.81 87 VAL A N 1
ATOM 633 C CA . VAL A 1 87 ? -14.255 -14.234 4.317 1.00 77.81 87 VAL A CA 1
ATOM 634 C C . VAL A 1 87 ? -13.059 -14.599 5.196 1.00 77.81 87 VAL A C 1
ATOM 636 O O . VAL A 1 87 ? -11.923 -14.534 4.741 1.00 77.81 87 VAL A O 1
ATOM 639 N N . GLY A 1 88 ? -13.303 -14.918 6.468 1.00 74.12 88 GLY A N 1
ATOM 640 C CA . GLY A 1 88 ? -12.253 -15.221 7.448 1.00 74.12 88 GLY A CA 1
ATOM 641 C C . GLY A 1 88 ? -12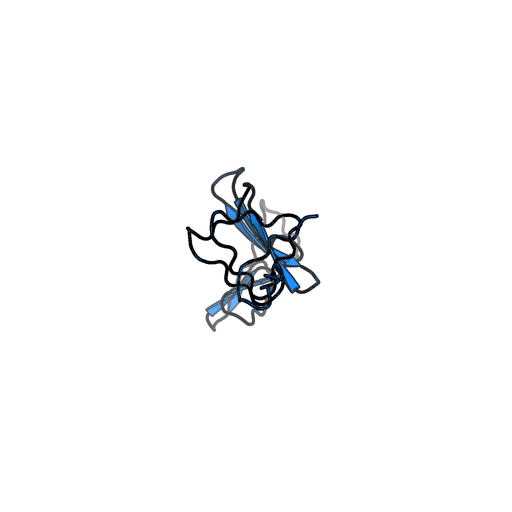.286 -14.317 8.683 1.00 74.12 88 GLY A C 1
ATOM 642 O O . GLY A 1 88 ? -13.272 -13.630 8.945 1.00 74.12 88 GLY A O 1
ATOM 643 N N . THR A 1 89 ? -11.209 -14.357 9.465 1.00 71.88 89 THR A N 1
ATOM 644 C CA . THR A 1 89 ? -11.097 -13.647 10.746 1.00 71.88 89 THR A CA 1
ATOM 645 C C . THR A 1 89 ? -10.585 -12.223 10.546 1.00 71.88 89 THR A C 1
ATOM 647 O O . THR A 1 89 ? -9.505 -12.026 9.995 1.00 71.88 89 THR A O 1
ATOM 650 N N . ILE A 1 90 ? -11.297 -11.230 11.085 1.00 80.88 90 ILE A N 1
ATOM 651 C CA . ILE A 1 90 ? -10.734 -9.895 11.333 1.00 80.88 90 ILE A CA 1
ATOM 652 C C . ILE A 1 90 ? -9.968 -9.980 12.655 1.00 80.88 90 ILE A C 1
ATOM 654 O O . ILE A 1 90 ? -10.542 -9.829 13.734 1.00 80.88 90 ILE A O 1
ATOM 658 N N . ALA A 1 91 ? -8.679 -10.303 12.581 1.00 68.06 91 ALA A N 1
ATOM 659 C CA . ALA A 1 91 ? -7.824 -10.422 13.756 1.00 68.06 91 ALA A CA 1
ATOM 660 C C . ALA A 1 91 ? -7.408 -9.025 14.242 1.00 68.06 91 ALA A C 1
ATOM 662 O O . ALA A 1 91 ? -6.325 -8.542 13.928 1.00 68.06 91 ALA A O 1
ATOM 663 N N . SER A 1 92 ? -8.288 -8.362 14.992 1.00 66.06 92 SER A N 1
ATOM 664 C CA . SER A 1 92 ? -7.964 -7.121 15.700 1.00 66.06 92 SER A CA 1
ATOM 665 C C . SER A 1 92 ? -8.106 -7.327 17.203 1.00 66.06 92 SER A C 1
ATOM 667 O O . SER A 1 92 ? -9.072 -7.940 17.655 1.00 66.06 92 SER A O 1
ATOM 669 N N . GLY A 1 93 ? -7.176 -6.769 17.984 1.00 62.34 93 GLY A N 1
ATOM 670 C CA . GLY A 1 93 ? -7.300 -6.722 19.444 1.00 62.34 93 GLY A CA 1
ATOM 671 C C . GLY A 1 93 ? -8.527 -5.926 19.908 1.00 62.34 93 GLY A C 1
ATOM 672 O O . GLY A 1 93 ? -9.053 -6.190 20.985 1.00 62.34 93 GLY A O 1
ATOM 673 N N . VAL A 1 94 ? -9.012 -4.992 19.077 1.00 65.19 94 VAL A N 1
ATOM 674 C CA . VAL A 1 94 ? -10.243 -4.220 19.299 1.00 65.19 94 VAL A CA 1
ATOM 675 C C . VAL A 1 94 ? -10.957 -4.007 17.960 1.00 65.19 94 VAL A C 1
ATOM 677 O O . VAL A 1 94 ? -10.406 -3.398 17.044 1.00 65.19 94 VAL A O 1
ATOM 680 N N . ILE A 1 95 ? -12.195 -4.488 17.830 1.00 76.56 95 ILE A N 1
ATOM 681 C CA . ILE A 1 95 ? -13.080 -4.132 16.713 1.00 76.56 95 ILE A CA 1
ATOM 682 C C . ILE A 1 95 ? -14.060 -3.071 17.220 1.00 76.56 95 ILE A C 1
ATOM 684 O O . ILE A 1 95 ? -15.039 -3.395 17.890 1.00 76.56 95 ILE A O 1
ATOM 688 N N . THR A 1 96 ? -13.804 -1.803 16.903 1.00 68.94 96 THR 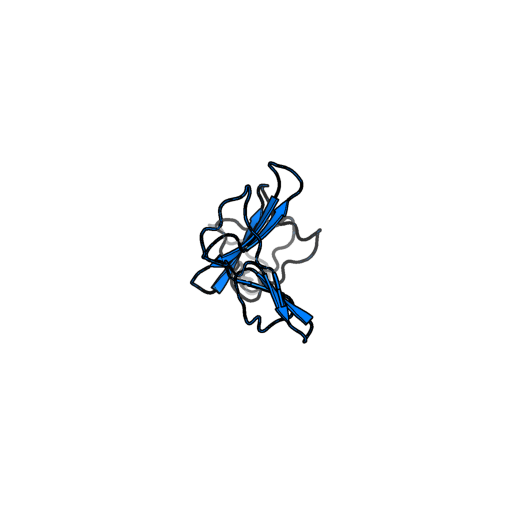A N 1
ATOM 689 C CA . THR A 1 96 ? -14.712 -0.701 17.247 1.00 68.94 96 THR A CA 1
ATOM 690 C C . THR A 1 96 ? -15.760 -0.552 16.149 1.00 68.94 96 THR A C 1
ATOM 692 O O . THR A 1 96 ? -15.478 -0.002 15.088 1.00 68.94 96 THR A O 1
ATOM 695 N N . GLN A 1 97 ? -16.970 -1.058 16.388 1.00 74.88 97 GLN A N 1
ATOM 696 C CA . GLN A 1 97 ? -18.119 -0.891 15.494 1.00 74.88 97 GLN A CA 1
ATOM 697 C C . GLN A 1 97 ? -19.159 0.018 16.152 1.00 74.88 97 GLN A C 1
ATOM 699 O O . GLN A 1 97 ? -19.661 -0.285 17.232 1.00 74.88 97 GLN A O 1
ATOM 704 N N . SER A 1 98 ? -19.511 1.116 15.484 1.00 66.81 98 SER A N 1
ATOM 705 C CA . SER A 1 98 ? -20.686 1.916 15.839 1.00 66.81 98 SER A CA 1
ATOM 706 C C . SER A 1 98 ? -21.917 1.267 15.207 1.00 66.81 98 SER A C 1
ATOM 708 O O . SER A 1 98 ? -22.201 1.499 14.035 1.00 66.81 98 SER A O 1
ATOM 710 N N . GLY A 1 99 ? -22.618 0.408 15.949 1.00 67.44 99 GLY A N 1
ATOM 711 C CA . GLY A 1 99 ? -23.807 -0.292 15.452 1.00 67.44 99 GLY A CA 1
ATOM 712 C C . GLY A 1 99 ? -23.950 -1.713 15.988 1.00 67.44 99 GLY A C 1
ATOM 713 O O . GLY A 1 99 ? -23.291 -2.109 16.946 1.00 67.44 99 GLY A O 1
ATOM 714 N N . THR A 1 100 ? -24.844 -2.488 15.378 1.00 57.75 100 THR A N 1
ATOM 715 C CA . THR A 1 100 ? -25.099 -3.878 15.762 1.00 57.75 100 THR A CA 1
ATOM 716 C C . THR A 1 100 ? -24.022 -4.803 15.196 1.00 57.75 100 THR A C 1
ATOM 718 O O . THR A 1 100 ? -23.913 -5.000 13.988 1.00 57.75 100 THR A O 1
ATOM 721 N N . THR A 1 101 ? -23.237 -5.428 16.070 1.00 65.69 101 THR A N 1
ATOM 722 C CA . THR A 1 101 ? -22.369 -6.546 15.693 1.00 65.69 101 THR A CA 1
ATOM 723 C C . THR A 1 101 ? -23.212 -7.812 15.543 1.00 65.69 101 THR A C 1
ATOM 725 O O . THR A 1 101 ? -23.451 -8.542 16.501 1.00 65.69 101 THR A O 1
ATOM 728 N N . LEU A 1 102 ? -23.681 -8.109 14.330 1.00 60.56 102 LEU A N 1
ATOM 729 C CA . LEU A 1 102 ? -24.298 -9.408 14.027 1.00 60.56 102 LEU A CA 1
ATOM 730 C C . LEU A 1 102 ? -23.201 -10.470 13.867 1.00 60.56 102 LEU A C 1
ATOM 732 O O . LEU A 1 102 ? -22.926 -10.966 12.776 1.00 60.56 102 LEU A O 1
ATOM 736 N N . ALA A 1 103 ? -22.518 -10.789 14.963 1.00 57.25 103 ALA A N 1
ATOM 737 C CA . ALA A 1 103 ? -21.554 -11.873 14.997 1.00 57.25 103 ALA A CA 1
ATOM 738 C C . ALA A 1 103 ? -22.317 -13.202 14.999 1.00 57.25 103 ALA A C 1
ATOM 740 O O . ALA A 1 103 ? -22.846 -13.610 16.028 1.00 57.25 103 ALA A O 1
ATOM 741 N N . ASN A 1 104 ? -22.322 -13.929 13.881 1.00 57.91 104 ASN A N 1
ATOM 742 C CA . ASN A 1 104 ? -22.909 -15.275 13.820 1.00 57.91 104 ASN A CA 1
ATOM 743 C C . ASN A 1 104 ? -22.190 -16.301 14.744 1.00 57.91 104 ASN A C 1
ATOM 745 O O . ASN A 1 104 ? -22.598 -17.455 14.816 1.00 57.91 104 ASN A O 1
ATOM 749 N N . THR A 1 105 ? -21.144 -15.885 15.482 1.00 57.31 105 THR A N 1
ATOM 750 C CA . THR A 1 105 ? -20.420 -16.716 16.466 1.00 57.31 105 THR A CA 1
ATOM 751 C C . THR A 1 105 ? -19.963 -15.967 17.736 1.00 57.31 105 THR A C 1
ATOM 753 O O . THR A 1 105 ? -19.120 -16.476 18.465 1.00 57.31 105 THR A O 1
ATOM 756 N N . TYR A 1 106 ? -20.531 -14.803 18.079 1.00 55.78 106 TYR A N 1
ATOM 757 C CA . TYR A 1 106 ? -20.541 -14.351 19.485 1.00 55.78 106 TYR A CA 1
ATOM 758 C C . TYR A 1 106 ? -21.973 -14.424 19.992 1.00 55.78 106 TYR A C 1
ATOM 760 O O . TYR A 1 106 ? -22.651 -13.425 20.206 1.00 55.78 106 TYR A O 1
ATOM 768 N N . GLN A 1 107 ? -22.439 -15.656 20.180 1.00 51.03 107 GLN A N 1
ATOM 769 C CA . GLN A 1 107 ? -23.562 -15.892 21.066 1.00 51.03 107 GLN A CA 1
ATOM 770 C C . GLN A 1 107 ? -23.040 -15.559 22.466 1.00 51.03 107 GLN A C 1
ATOM 772 O O . GLN A 1 107 ? -22.359 -16.378 23.086 1.00 51.03 107 GLN A O 1
ATOM 777 N N . ALA A 1 108 ? -23.389 -14.395 23.019 1.00 53.31 108 ALA A N 1
ATOM 778 C CA . ALA A 1 108 ? -23.760 -14.457 24.425 1.00 53.31 108 ALA A CA 1
ATOM 779 C C . ALA A 1 108 ? -24.803 -15.577 24.458 1.00 53.31 108 ALA A C 1
ATOM 781 O O . ALA A 1 108 ? -25.801 -15.495 23.741 1.00 53.31 108 ALA A O 1
ATOM 782 N N . LYS A 1 109 ? -24.509 -16.704 25.118 1.00 58.16 109 LYS A N 1
ATOM 783 C CA . LYS A 1 109 ? -25.533 -17.712 25.375 1.00 58.16 109 LYS A CA 1
ATOM 784 C C . LYS A 1 109 ? -26.651 -16.933 26.053 1.00 58.16 109 LYS A C 1
ATOM 786 O O . LYS A 1 109 ? -26.548 -16.644 27.239 1.00 58.16 109 LYS A O 1
ATOM 791 N N . ASN A 1 110 ? -27.691 -16.570 25.315 1.00 59.06 110 ASN A N 1
ATOM 792 C CA . ASN A 1 110 ? -28.955 -16.256 25.931 1.00 59.06 110 ASN A CA 1
ATOM 793 C C . ASN A 1 110 ? -29.350 -17.586 26.569 1.00 59.06 110 ASN A C 1
ATOM 795 O O . ASN A 1 110 ? -29.810 -18.509 25.896 1.00 59.06 110 ASN A O 1
ATOM 799 N N . THR A 1 111 ? -29.007 -17.752 27.843 1.00 67.62 111 THR A N 1
ATOM 800 C CA . THR A 1 111 ? -29.530 -18.828 28.666 1.00 67.62 111 THR A CA 1
ATOM 801 C C . THR A 1 111 ? -30.976 -18.456 28.888 1.00 67.62 111 THR A C 1
ATOM 803 O O . THR A 1 111 ? -31.310 -17.681 29.777 1.00 67.62 111 THR A O 1
ATOM 806 N N . TRP A 1 112 ? -31.817 -18.910 27.973 1.00 72.06 112 TRP A N 1
ATOM 807 C CA . TRP A 1 112 ? -33.250 -18.819 28.131 1.00 72.06 112 TRP A CA 1
ATOM 808 C C . TRP A 1 112 ? -33.645 -19.783 29.246 1.00 72.06 112 TRP A C 1
ATOM 810 O O . TRP A 1 112 ? -33.173 -20.924 29.275 1.00 72.06 112 TRP A O 1
ATOM 820 N N . ASP A 1 113 ? -34.457 -19.320 30.192 1.00 80.62 113 ASP A N 1
ATOM 821 C CA . ASP A 1 113 ? -35.037 -20.222 31.184 1.00 80.62 113 ASP A CA 1
ATOM 822 C C . ASP A 1 113 ? -36.016 -21.212 30.512 1.00 80.62 113 ASP A C 1
ATOM 824 O O . ASP A 1 113 ? -36.335 -21.110 29.325 1.00 80.62 113 ASP A O 1
ATOM 828 N N . ALA A 1 114 ? -36.525 -22.186 31.273 1.00 80.50 114 ALA A N 1
ATOM 829 C CA . ALA A 1 114 ? -37.507 -23.159 30.774 1.00 80.50 114 ALA A CA 1
ATOM 830 C C . ALA A 1 114 ? -38.842 -22.523 30.316 1.00 80.50 114 ALA A C 1
ATOM 832 O O . ALA A 1 114 ? -39.694 -23.213 29.759 1.00 80.50 114 ALA A O 1
ATOM 833 N N . THR A 1 115 ? -39.015 -21.221 30.545 1.00 87.81 115 THR A N 1
ATOM 834 C CA . THR A 1 115 ? -40.182 -20.414 30.178 1.00 87.81 115 THR A CA 1
ATOM 835 C C . THR A 1 115 ? -39.853 -19.416 29.060 1.00 87.81 115 THR A C 1
ATOM 837 O O . THR A 1 115 ? -40.683 -18.573 28.734 1.00 87.81 115 THR A O 1
ATOM 840 N N . TYR A 1 116 ? -38.677 -19.528 28.431 1.00 81.19 116 TYR A N 1
ATOM 841 C CA . TYR A 1 116 ? -38.208 -18.659 27.349 1.00 81.19 116 TYR A CA 1
ATOM 842 C C . TYR A 1 116 ? -37.974 -17.188 27.747 1.00 81.19 116 TYR A C 1
ATOM 844 O O . TYR A 1 116 ? -37.992 -16.310 26.882 1.00 81.19 116 TYR A O 1
ATOM 852 N N . ASN A 1 117 ? -37.694 -16.889 29.020 1.00 80.81 117 ASN A N 1
ATOM 853 C CA . ASN A 1 117 ? -37.239 -15.555 29.433 1.00 80.81 117 ASN A CA 1
ATOM 854 C C . ASN A 1 117 ? -35.715 -15.431 29.330 1.00 80.81 117 ASN A C 1
ATOM 856 O O . ASN A 1 117 ? -34.982 -16.385 29.596 1.00 80.81 117 ASN A O 1
ATOM 860 N N . LEU A 1 118 ? -35.231 -14.239 28.970 1.00 76.06 118 LEU A N 1
ATOM 861 C CA . LEU A 1 118 ? -33.801 -13.944 28.903 1.00 76.06 118 LEU A CA 1
ATOM 862 C C . LEU A 1 118 ? -33.221 -13.879 30.323 1.00 76.06 118 LEU A C 1
ATOM 864 O O . LEU A 1 118 ? -33.524 -12.945 31.066 1.00 76.06 118 LEU A O 1
ATOM 868 N N . VAL A 1 119 ? -32.369 -14.833 30.700 1.00 77.81 119 VAL A N 1
ATOM 869 C CA . VAL A 1 119 ? -31.634 -14.755 31.969 1.00 77.81 119 VAL A CA 1
ATOM 870 C C . VAL A 1 119 ? -30.351 -13.964 31.737 1.00 77.81 119 VAL A C 1
ATOM 872 O O . VAL A 1 119 ? -29.499 -14.370 30.947 1.00 77.81 119 VAL A O 1
ATOM 875 N N . MET A 1 120 ? -30.208 -12.832 32.429 1.00 67.38 120 MET A N 1
ATOM 876 C CA . MET A 1 120 ? -28.932 -12.121 32.504 1.00 67.38 120 MET A CA 1
ATOM 877 C C . MET A 1 120 ? -27.920 -13.020 33.221 1.00 67.38 120 MET A C 1
ATOM 879 O O . MET A 1 120 ? -28.154 -13.442 34.352 1.00 67.38 120 MET A O 1
ATOM 883 N N . MET A 1 121 ? -26.803 -13.325 32.566 1.00 60.53 121 MET A N 1
ATOM 884 C CA . MET A 1 121 ? -25.696 -14.042 33.192 1.00 60.53 121 MET A CA 1
ATOM 885 C C . MET A 1 121 ? -25.013 -13.095 34.183 1.00 60.53 121 MET A C 1
ATOM 887 O O . MET A 1 121 ? -24.313 -12.169 33.776 1.00 60.53 121 MET A O 1
ATOM 891 N N . THR A 1 122 ? -25.253 -13.284 35.479 1.00 59.78 122 THR A N 1
ATOM 892 C CA . THR A 1 122 ? -24.469 -12.606 36.517 1.00 59.78 122 THR A CA 1
ATOM 893 C C . THR A 1 122 ? -23.053 -13.182 36.492 1.00 59.78 122 THR A C 1
ATOM 895 O O . THR A 1 122 ? -22.894 -14.402 36.450 1.00 59.78 122 THR A O 1
ATOM 898 N N . ILE A 1 123 ? -22.053 -12.298 36.452 1.00 51.88 123 ILE A N 1
ATOM 899 C CA . ILE A 1 123 ? -20.620 -12.634 36.499 1.00 51.88 123 ILE A CA 1
ATOM 900 C C . ILE A 1 123 ? -20.281 -13.263 37.852 1.00 51.88 123 ILE A C 1
ATOM 902 O O . ILE A 1 123 ? -20.786 -12.734 38.870 1.00 51.88 123 ILE A O 1
#

Mean predicted aligned error: 12.5 Å

Sequence (123 aa):
LTIALKEGTLYDTSDTVDVMALRSNGNVGIGVIDPDTRLEVFYAGDQLKLSFDGTDNAVFAVDTNGVLTITPSGAAVDFASKNLTSVGTIASGVITQSGTTLANTYQAKNTWDATYNLVMMTI